Protein AF-A0A925HLB2-F1 (afdb_monomer)

Structure (mmCIF, N/CA/C/O backbone):
data_AF-A0A925HLB2-F1
#
_entry.id   AF-A0A925HLB2-F1
#
loop_
_atom_site.group_PDB
_atom_site.id
_atom_site.type_symbol
_atom_site.label_atom_id
_atom_site.label_alt_id
_atom_site.label_comp_id
_atom_site.label_asym_id
_atom_site.label_entity_id
_atom_site.label_seq_id
_atom_site.pdbx_PDB_ins_code
_atom_site.Cartn_x
_atom_site.Cartn_y
_atom_site.Cartn_z
_atom_site.occupancy
_atom_site.B_iso_or_equiv
_atom_site.auth_seq_id
_atom_site.auth_comp_id
_atom_site.auth_asym_id
_atom_site.auth_atom_id
_atom_site.pdbx_PDB_model_num
ATOM 1 N N . MET A 1 1 ? -67.967 17.288 25.322 1.00 55.41 1 MET A N 1
ATOM 2 C CA . MET A 1 1 ? -66.567 17.631 24.979 1.00 55.41 1 MET A CA 1
ATOM 3 C C . MET A 1 1 ? -65.649 16.768 25.839 1.00 55.41 1 MET A C 1
ATOM 5 O O . MET A 1 1 ? -65.552 17.013 27.033 1.00 55.41 1 MET A O 1
ATOM 9 N N . GLN A 1 2 ? -65.073 15.697 25.291 1.00 63.56 2 GLN A N 1
ATOM 10 C CA . GLN A 1 2 ? -64.153 14.833 26.043 1.00 63.56 2 GLN A CA 1
ATOM 11 C C . GLN A 1 2 ? -62.756 15.472 26.029 1.00 63.56 2 GLN A C 1
ATOM 13 O O . GLN A 1 2 ? -62.162 15.642 24.966 1.00 63.56 2 GLN A O 1
ATOM 18 N N . LYS A 1 3 ? -62.253 15.892 27.197 1.00 64.38 3 LYS A N 1
ATOM 19 C CA . LYS A 1 3 ? -60.889 16.421 27.347 1.00 64.38 3 LYS A CA 1
ATOM 20 C C . LYS A 1 3 ? -59.894 15.264 27.248 1.00 64.38 3 LYS A C 1
ATOM 22 O O . LYS A 1 3 ? -59.862 14.400 28.118 1.00 64.38 3 LYS A O 1
ATOM 27 N N . I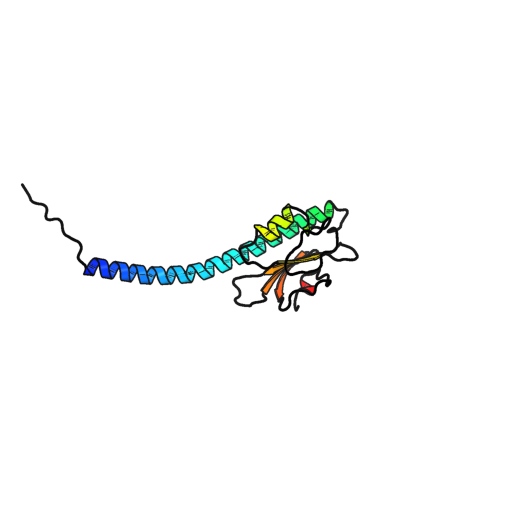LE A 1 4 ? -59.067 15.270 26.208 1.00 71.56 4 ILE A N 1
ATOM 28 C CA . ILE A 1 4 ? -57.935 14.349 26.082 1.00 71.56 4 ILE A CA 1
ATOM 29 C C . ILE A 1 4 ? -56.814 14.865 26.994 1.00 71.56 4 ILE A C 1
ATOM 31 O O . ILE A 1 4 ? -56.214 15.904 26.720 1.00 71.56 4 ILE A O 1
ATOM 35 N N . TYR A 1 5 ? -56.538 14.158 28.091 1.00 70.56 5 TYR A N 1
ATOM 36 C CA . TYR A 1 5 ? -55.367 14.425 28.928 1.00 70.56 5 TYR A CA 1
ATOM 37 C C . TYR A 1 5 ? -54.111 13.973 28.177 1.00 70.56 5 TYR A C 1
ATOM 39 O O . TYR A 1 5 ? -53.913 12.780 27.946 1.00 70.56 5 TYR A O 1
ATOM 47 N N . LYS A 1 6 ? -53.258 14.923 27.778 1.00 74.75 6 LYS A N 1
ATOM 48 C CA . LYS A 1 6 ? -51.943 14.599 27.217 1.00 74.75 6 LYS A CA 1
ATOM 49 C C . LYS A 1 6 ? -51.064 14.044 28.339 1.00 74.75 6 LYS A C 1
ATOM 51 O O . LYS A 1 6 ? -50.730 14.774 29.268 1.00 74.75 6 LYS A O 1
ATOM 56 N N . LYS A 1 7 ? -50.712 12.757 28.268 1.00 78.25 7 LYS A N 1
ATOM 57 C CA . LYS A 1 7 ? -49.709 12.160 29.159 1.00 78.25 7 LYS A CA 1
ATOM 58 C C . LYS A 1 7 ? -48.346 12.785 28.842 1.00 78.25 7 LYS A C 1
ATOM 60 O O . LYS A 1 7 ? -47.912 12.747 27.694 1.00 78.25 7 LYS A O 1
ATOM 65 N N . GLY A 1 8 ? -47.724 13.408 29.840 1.00 78.56 8 GLY A N 1
ATOM 66 C CA . GLY A 1 8 ? -46.354 13.912 29.751 1.00 78.56 8 GLY A CA 1
ATOM 67 C C . GLY A 1 8 ? -45.345 12.789 29.983 1.00 78.56 8 GLY A C 1
ATOM 68 O O . GLY A 1 8 ? -45.635 11.851 30.722 1.00 78.56 8 GLY A O 1
ATOM 69 N N . PHE A 1 9 ? -44.178 12.894 29.350 1.00 80.19 9 PHE A N 1
ATOM 70 C CA . PHE A 1 9 ? -43.039 12.006 29.592 1.00 80.19 9 PHE A CA 1
ATOM 71 C C . PHE A 1 9 ? -42.490 12.250 31.002 1.00 80.19 9 PHE A C 1
ATOM 73 O O . PHE A 1 9 ? -42.353 13.405 31.416 1.00 80.19 9 PHE A O 1
ATOM 80 N N . THR A 1 10 ? -42.169 11.194 31.746 1.00 90.12 10 THR A N 1
ATOM 81 C CA . THR A 1 10 ? -41.532 11.344 33.057 1.00 90.12 10 THR A CA 1
ATOM 82 C C . THR A 1 10 ? -40.029 11.596 32.900 1.00 90.12 10 THR A C 1
ATOM 84 O O . THR A 1 10 ? -39.384 11.115 31.967 1.00 90.12 10 THR A O 1
ATOM 87 N N . LEU A 1 11 ? -39.439 12.344 33.837 1.00 88.56 11 LEU A N 1
ATOM 88 C CA . LEU A 1 11 ? -37.992 12.597 33.846 1.00 88.56 11 LEU A CA 1
ATOM 89 C C . LEU A 1 11 ? -37.178 11.299 33.967 1.00 88.56 11 LEU A C 1
ATOM 91 O O . LEU A 1 11 ? -36.104 11.193 33.382 1.00 88.56 11 LEU A O 1
ATOM 95 N N . ILE A 1 12 ? -37.703 10.301 34.686 1.00 92.25 12 ILE A N 1
ATOM 96 C CA . ILE A 1 12 ? -37.042 9.002 34.854 1.00 92.25 12 ILE A CA 1
ATOM 97 C C . ILE A 1 12 ? -37.062 8.169 33.566 1.00 92.25 12 ILE A C 1
ATOM 99 O O . ILE A 1 12 ? -36.063 7.526 33.249 1.00 92.25 12 ILE A O 1
ATOM 103 N N . GLU A 1 13 ? -38.144 8.234 32.782 1.00 90.06 13 GLU A N 1
ATOM 104 C CA . GLU A 1 13 ? -38.219 7.585 31.466 1.00 90.06 13 GLU A CA 1
ATOM 105 C C . GLU A 1 13 ? -37.204 8.181 30.489 1.00 90.06 13 GLU A C 1
ATOM 107 O O . GLU A 1 13 ? -36.592 7.453 29.714 1.00 90.06 13 GLU A O 1
ATOM 112 N N . LEU A 1 14 ? -36.970 9.493 30.538 1.00 90.81 14 LEU A N 1
ATOM 113 C CA . LEU A 1 14 ? -35.963 10.115 29.679 1.00 90.81 14 LEU A CA 1
ATOM 114 C C . LEU A 1 14 ? -34.537 9.766 30.139 1.00 90.81 14 LEU A C 1
ATOM 116 O O . LEU A 1 14 ? -33.669 9.500 29.307 1.00 90.81 14 LEU A O 1
ATOM 120 N N . LEU A 1 15 ? -34.308 9.693 31.454 1.00 92.19 15 LEU A N 1
ATOM 121 C CA . LEU A 1 15 ? -33.002 9.371 32.035 1.00 92.19 15 LEU A CA 1
ATOM 122 C C . LEU A 1 15 ? -32.554 7.939 31.702 1.00 92.19 15 LEU A C 1
ATOM 124 O O . LEU A 1 15 ? -31.400 7.731 31.324 1.00 92.19 15 LEU A O 1
ATOM 128 N N . VAL A 1 16 ? -33.450 6.949 31.777 1.00 94.88 16 VAL A N 1
ATOM 129 C CA . VAL A 1 16 ? -33.090 5.561 31.433 1.00 94.88 16 VAL A CA 1
ATOM 130 C C . VAL A 1 16 ? -32.783 5.398 29.940 1.00 94.88 16 VAL A C 1
ATOM 132 O O . VAL A 1 16 ? -31.880 4.648 29.573 1.00 94.88 16 VAL A O 1
ATOM 135 N N . VAL A 1 17 ? -33.467 6.144 29.067 1.00 95.38 17 VAL A N 1
ATOM 136 C CA . VAL A 1 17 ? -33.249 6.070 27.615 1.00 95.38 17 VAL A CA 1
ATOM 137 C C . VAL A 1 17 ? -31.861 6.580 27.240 1.00 95.38 17 VAL A C 1
ATOM 139 O O . VAL A 1 17 ? -31.136 5.894 26.521 1.00 95.38 17 VAL A O 1
ATOM 142 N N . ILE A 1 18 ? -31.447 7.740 27.759 1.00 95.50 18 ILE A N 1
ATOM 143 C CA . ILE A 1 18 ? -30.099 8.260 27.482 1.00 95.50 18 ILE A CA 1
ATOM 144 C C . ILE A 1 18 ? -29.009 7.358 28.075 1.00 95.50 18 ILE A C 1
ATOM 146 O O . ILE A 1 18 ? -27.948 7.217 27.468 1.00 95.50 18 ILE A O 1
ATOM 150 N N . ALA A 1 19 ? -29.283 6.691 29.204 1.00 95.94 19 ALA A N 1
ATOM 151 C CA . ALA A 1 19 ? -28.364 5.721 29.791 1.00 95.94 19 ALA A CA 1
ATOM 152 C C . ALA A 1 19 ? -28.161 4.506 28.870 1.00 95.94 19 ALA A C 1
ATOM 154 O O . ALA A 1 19 ? -27.024 4.120 28.602 1.00 95.94 19 ALA A O 1
ATOM 155 N N . ILE A 1 20 ? -29.241 3.943 28.319 1.00 96.12 20 ILE A N 1
ATOM 156 C CA . ILE A 1 20 ? -29.160 2.813 27.380 1.00 96.12 20 ILE A CA 1
ATOM 157 C C . ILE A 1 20 ? -28.471 3.232 26.072 1.00 96.12 20 ILE A C 1
ATOM 159 O O . ILE A 1 20 ? -27.593 2.513 25.592 1.00 96.12 20 ILE A O 1
ATOM 163 N N . ILE A 1 21 ? -28.808 4.405 25.516 1.00 96.38 21 ILE A N 1
ATOM 164 C CA . ILE A 1 21 ? -28.149 4.936 24.309 1.00 96.38 21 ILE A CA 1
ATOM 165 C C . ILE A 1 21 ? -26.645 5.114 24.553 1.00 96.38 21 ILE A C 1
ATOM 167 O O . ILE A 1 21 ? -25.852 4.754 23.687 1.00 96.38 21 ILE A O 1
ATOM 171 N N . GLY A 1 22 ? -26.241 5.603 25.730 1.00 96.19 22 GLY A N 1
ATOM 172 C CA . GLY A 1 22 ? -24.831 5.752 26.098 1.00 96.19 22 GLY A CA 1
ATOM 173 C C . GLY A 1 22 ? -24.065 4.426 26.100 1.00 96.19 22 GLY A C 1
ATOM 174 O O . GLY A 1 22 ? -22.973 4.346 25.538 1.00 96.19 22 GLY A O 1
ATOM 175 N N . ILE A 1 23 ? -24.658 3.367 26.661 1.00 95.50 23 ILE A N 1
ATOM 176 C CA . ILE A 1 23 ? -24.050 2.026 26.684 1.00 95.50 23 ILE A CA 1
ATOM 177 C C . ILE A 1 23 ? -23.903 1.476 25.258 1.00 95.50 23 ILE A C 1
ATOM 179 O O . ILE A 1 23 ? -22.824 1.018 24.877 1.00 95.50 23 ILE A O 1
ATOM 183 N N . LEU A 1 24 ? -24.965 1.555 24.450 1.00 95.94 24 LEU A N 1
ATOM 184 C CA . LEU A 1 24 ? -24.948 1.059 23.071 1.00 95.94 24 LEU A CA 1
ATOM 185 C C . LEU A 1 24 ? -23.959 1.838 22.194 1.00 95.94 24 LEU A C 1
ATOM 187 O O . LEU A 1 24 ? -23.211 1.233 21.425 1.00 95.94 24 LEU A O 1
ATOM 191 N N . ALA A 1 25 ? -23.901 3.164 22.342 1.00 93.94 25 ALA A N 1
ATOM 192 C CA . ALA A 1 25 ? -22.970 4.013 21.604 1.00 93.94 25 ALA A CA 1
ATOM 193 C C . ALA A 1 25 ? -21.502 3.667 21.906 1.00 93.94 25 ALA A C 1
ATOM 195 O O . ALA A 1 25 ? -20.681 3.649 20.988 1.00 93.94 25 ALA A O 1
ATOM 196 N N . GLY A 1 26 ? -21.176 3.332 23.161 1.00 92.44 26 GLY A N 1
ATOM 197 C CA . GLY A 1 26 ? -19.825 2.921 23.553 1.00 92.44 26 GLY A CA 1
ATOM 198 C C . GLY A 1 26 ? -19.346 1.653 22.837 1.00 92.44 26 GLY A C 1
ATOM 199 O O . GLY A 1 26 ? -18.238 1.627 22.300 1.00 92.44 26 GLY A O 1
ATOM 200 N N . ILE A 1 27 ? -20.196 0.623 22.763 1.00 92.19 27 ILE A N 1
ATOM 201 C CA . ILE A 1 27 ? -19.869 -0.650 22.092 1.00 92.19 27 ILE A CA 1
ATOM 202 C C . ILE A 1 27 ? -19.665 -0.429 20.587 1.00 92.19 27 ILE A C 1
ATOM 204 O O . ILE A 1 27 ? -18.689 -0.908 20.002 1.00 92.19 27 ILE A O 1
ATOM 208 N N . VAL A 1 28 ? -20.562 0.337 19.961 1.00 92.44 28 VAL A N 1
ATOM 209 C CA . VAL A 1 28 ? -20.485 0.645 18.527 1.00 92.44 28 VAL A CA 1
ATOM 210 C C . VAL A 1 28 ? -19.197 1.400 18.200 1.00 92.44 28 VAL A C 1
ATOM 212 O O . VAL A 1 28 ? -18.508 1.040 17.243 1.00 92.44 28 VAL A O 1
ATOM 215 N N . LEU A 1 29 ? -18.821 2.392 19.010 1.00 89.44 29 LEU A N 1
ATOM 216 C CA . LEU A 1 29 ? -17.616 3.186 18.776 1.00 89.44 29 LEU A CA 1
ATOM 217 C C . LEU A 1 29 ? -16.336 2.338 18.827 1.00 89.44 29 LEU A C 1
ATOM 219 O O . LEU A 1 29 ? -15.475 2.483 17.956 1.00 89.44 29 LEU A O 1
ATOM 223 N N . ALA A 1 30 ? -16.232 1.420 19.794 1.00 84.94 30 ALA A N 1
ATOM 224 C CA . ALA A 1 30 ? -15.095 0.506 19.893 1.00 84.94 30 ALA A CA 1
ATOM 225 C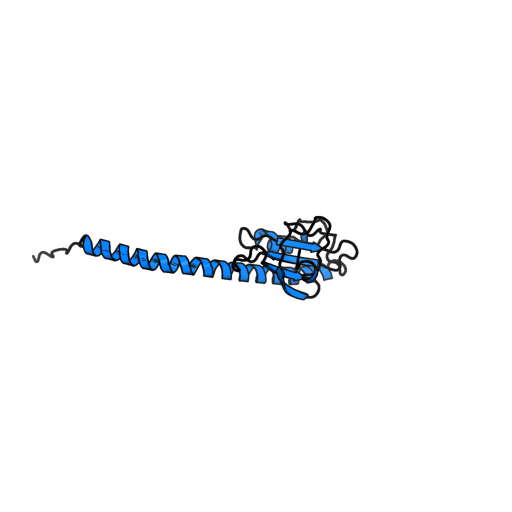 C . ALA A 1 30 ? -14.985 -0.402 18.654 1.00 84.94 30 ALA A C 1
ATOM 227 O O . ALA A 1 30 ? -13.908 -0.527 18.071 1.00 84.94 30 ALA A O 1
ATOM 228 N N . SER A 1 31 ? -16.109 -0.965 18.194 1.00 86.56 31 SER A N 1
ATOM 229 C CA . SER A 1 31 ? -16.134 -1.839 17.011 1.00 86.56 31 SER A CA 1
ATOM 230 C C . SER A 1 31 ? -15.768 -1.114 15.706 1.00 86.56 31 SER A C 1
ATOM 232 O O . SER A 1 31 ? -15.102 -1.678 14.834 1.00 86.56 31 SER A O 1
ATOM 234 N N . LEU A 1 32 ? -16.148 0.162 15.580 1.00 87.50 32 LEU A N 1
ATOM 235 C CA . LEU A 1 32 ? -15.909 0.959 14.378 1.00 87.50 32 LEU A CA 1
ATOM 236 C C . LEU A 1 32 ? -14.425 1.297 14.184 1.00 87.50 32 LEU A C 1
ATOM 238 O O . LEU A 1 32 ? -13.967 1.380 13.046 1.00 87.50 32 LEU A O 1
ATOM 242 N N . SER A 1 33 ? -13.671 1.479 15.271 1.00 84.25 33 SER A N 1
ATOM 243 C CA . SER A 1 33 ? -12.232 1.764 15.207 1.00 84.25 33 SER A CA 1
ATOM 244 C C . SER A 1 33 ? -11.459 0.613 14.550 1.00 84.25 33 SER A C 1
ATOM 246 O O . SER A 1 33 ? -10.734 0.819 13.574 1.00 84.25 33 SER A O 1
ATOM 248 N N . THR A 1 34 ? -11.695 -0.622 15.002 1.00 84.56 34 THR A N 1
ATOM 249 C CA . THR A 1 34 ? -11.070 -1.824 14.431 1.00 84.56 34 THR A CA 1
ATOM 250 C C . THR A 1 34 ? -11.489 -2.047 12.976 1.00 84.56 34 THR A C 1
ATOM 252 O O . THR A 1 34 ? -10.644 -2.336 12.129 1.00 84.56 34 THR A O 1
ATOM 255 N N . ALA A 1 35 ? -12.774 -1.849 12.657 1.00 86.50 35 ALA A N 1
ATOM 256 C CA . ALA A 1 35 ? -13.274 -1.977 11.289 1.00 86.50 35 ALA A CA 1
ATOM 257 C C . ALA A 1 35 ? -12.627 -0.962 10.326 1.00 86.50 35 ALA A C 1
ATOM 259 O O . ALA A 1 35 ? -12.269 -1.319 9.204 1.00 86.50 35 ALA A O 1
ATOM 260 N N . ARG A 1 36 ? -12.423 0.289 10.767 1.00 87.94 36 ARG A N 1
ATOM 261 C CA . ARG A 1 36 ? -11.731 1.325 9.979 1.00 87.94 36 ARG A CA 1
ATOM 262 C C . ARG A 1 36 ? -10.269 0.972 9.718 1.00 87.94 36 ARG A C 1
ATOM 264 O O . ARG A 1 36 ? -9.815 1.147 8.593 1.00 87.94 36 ARG A O 1
ATOM 271 N N . GLY A 1 37 ? -9.559 0.440 10.715 1.00 88.62 37 GLY A N 1
ATOM 272 C CA . GLY A 1 37 ? -8.185 -0.040 10.536 1.00 88.62 37 GLY A CA 1
ATOM 273 C C . GLY A 1 37 ? -8.092 -1.128 9.461 1.00 88.62 37 GLY A C 1
ATOM 274 O O . GLY A 1 37 ? -7.310 -1.005 8.523 1.00 88.62 37 GLY A O 1
ATOM 275 N N . GLY A 1 38 ? -8.951 -2.150 9.536 1.00 89.88 38 GLY A N 1
ATOM 276 C CA . GLY A 1 38 ? -8.987 -3.216 8.528 1.00 89.88 38 GLY A CA 1
ATOM 277 C C . GLY A 1 38 ? -9.353 -2.719 7.122 1.00 89.88 38 GLY A C 1
ATOM 278 O O . GLY A 1 38 ? -8.771 -3.171 6.136 1.00 89.88 38 GLY A O 1
ATOM 279 N N . ALA A 1 39 ? -10.274 -1.755 7.017 1.00 91.44 39 ALA A N 1
ATOM 280 C CA . ALA A 1 39 ? -10.639 -1.137 5.742 1.00 91.44 39 ALA A CA 1
ATOM 281 C C . ALA A 1 39 ? -9.482 -0.329 5.127 1.00 91.44 39 ALA A C 1
ATOM 283 O O . ALA A 1 39 ? -9.241 -0.423 3.923 1.00 91.44 39 ALA A O 1
ATOM 284 N N . ASN A 1 40 ? -8.735 0.419 5.945 1.00 92.69 40 ASN A N 1
ATOM 285 C CA . ASN A 1 40 ? -7.548 1.149 5.500 1.00 92.69 40 ASN A CA 1
ATOM 286 C C . ASN A 1 40 ? -6.469 0.195 4.981 1.00 92.69 40 ASN A C 1
ATOM 288 O O . ASN A 1 40 ? -5.907 0.420 3.914 1.00 92.69 40 ASN A O 1
ATOM 292 N N . ASP A 1 41 ? -6.223 -0.905 5.686 1.00 93.06 41 ASP A N 1
ATOM 293 C CA . ASP A 1 41 ? -5.220 -1.893 5.289 1.00 93.06 41 ASP A CA 1
ATOM 294 C C . ASP A 1 41 ? -5.609 -2.620 3.993 1.00 93.06 41 ASP A C 1
ATOM 296 O O . ASP A 1 41 ? -4.765 -2.863 3.127 1.00 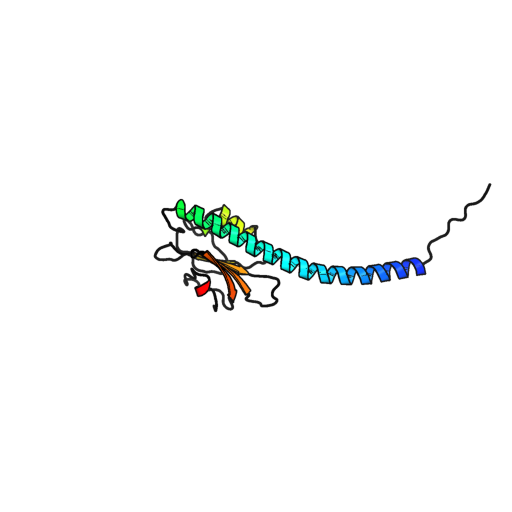93.06 41 ASP A O 1
ATOM 300 N N . ALA A 1 42 ? -6.899 -2.923 3.812 1.00 93.88 42 ALA A N 1
ATOM 301 C CA . ALA A 1 42 ? -7.418 -3.427 2.542 1.00 93.88 42 ALA A CA 1
ATOM 302 C C . ALA A 1 42 ? -7.217 -2.407 1.410 1.00 93.88 42 ALA A C 1
ATOM 304 O O . ALA A 1 42 ? -6.789 -2.782 0.315 1.00 93.88 42 ALA A O 1
ATOM 305 N N . LYS A 1 43 ? -7.450 -1.117 1.687 1.00 94.56 43 LYS A N 1
ATOM 306 C CA . LYS A 1 43 ? -7.223 -0.040 0.720 1.00 94.56 43 LYS A CA 1
ATOM 307 C C . LYS A 1 43 ? -5.754 0.062 0.319 1.00 94.56 43 LYS A C 1
ATOM 309 O O . LYS A 1 43 ? -5.467 0.138 -0.871 1.00 94.56 43 LYS A O 1
ATOM 314 N N . VAL A 1 44 ? -4.827 -0.001 1.276 1.00 94.62 44 VAL A N 1
ATOM 315 C CA . VAL A 1 44 ? -3.378 0.006 1.009 1.00 94.62 44 VAL A CA 1
ATOM 316 C C . VAL A 1 44 ? -2.989 -1.139 0.070 1.00 94.62 44 VAL A C 1
ATOM 318 O O . VAL A 1 44 ? -2.306 -0.919 -0.930 1.00 94.62 44 VAL A O 1
ATOM 321 N N . LYS A 1 45 ? -3.469 -2.358 0.343 1.00 95.06 45 LYS A N 1
ATOM 322 C CA . LYS A 1 45 ? -3.198 -3.534 -0.500 1.00 95.06 45 LYS A CA 1
ATOM 323 C C . LYS A 1 45 ? -3.742 -3.368 -1.922 1.00 95.06 45 LYS A C 1
ATOM 325 O O . LYS A 1 45 ? -3.042 -3.689 -2.881 1.00 95.06 45 LYS A O 1
ATOM 330 N N . GLU A 1 46 ? -4.956 -2.841 -2.065 1.00 95.81 46 GLU A N 1
ATOM 331 C CA . GLU A 1 46 ? -5.573 -2.549 -3.366 1.00 95.81 46 GLU A CA 1
ATOM 332 C C . GLU A 1 46 ? -4.784 -1.483 -4.147 1.00 95.81 46 GLU A C 1
ATOM 334 O O . GLU A 1 46 ? -4.503 -1.656 -5.337 1.00 95.81 46 GLU A O 1
ATOM 339 N N . GLN A 1 47 ? -4.388 -0.392 -3.482 1.00 95.50 47 GLN A N 1
ATOM 340 C CA . GLN A 1 47 ? -3.589 0.667 -4.101 1.00 95.50 47 GLN A CA 1
ATOM 341 C C . GLN A 1 47 ? -2.241 0.132 -4.579 1.00 95.50 47 GLN A C 1
ATOM 343 O O . GLN A 1 47 ? -1.879 0.361 -5.729 1.00 95.50 47 GLN A O 1
ATOM 348 N N . LEU A 1 48 ? -1.534 -0.655 -3.764 1.00 95.19 48 LEU A N 1
ATOM 349 C CA . LEU A 1 48 ? -0.260 -1.250 -4.174 1.00 95.19 48 LEU A CA 1
ATOM 350 C C . LEU A 1 48 ? -0.413 -2.276 -5.308 1.00 95.19 48 LEU A C 1
ATOM 352 O O . LEU A 1 48 ? 0.425 -2.327 -6.207 1.00 95.19 48 LEU A O 1
ATOM 356 N N . SER A 1 49 ? -1.508 -3.039 -5.343 1.00 96.06 49 SER A N 1
ATOM 357 C CA . SER A 1 49 ? -1.823 -3.893 -6.498 1.00 96.06 49 SER A CA 1
ATOM 358 C C . SER A 1 49 ? -2.047 -3.076 -7.779 1.00 96.06 49 SER A C 1
ATOM 360 O O . SER A 1 49 ? -1.618 -3.470 -8.867 1.00 96.06 49 SER A O 1
ATOM 362 N N . SER A 1 50 ? -2.695 -1.916 -7.656 1.00 96.12 50 SER A N 1
ATOM 363 C CA . SER A 1 50 ? -2.893 -0.985 -8.772 1.00 96.12 50 SER A CA 1
ATOM 364 C C . SER A 1 50 ? -1.565 -0.376 -9.223 1.00 96.12 50 SER A C 1
ATOM 366 O O . SER A 1 50 ? -1.301 -0.321 -10.421 1.00 96.12 50 SER A O 1
ATOM 368 N N . VAL A 1 51 ? -0.691 -0.007 -8.277 1.00 94.88 51 VAL A N 1
ATOM 369 C CA . VAL A 1 51 ? 0.667 0.484 -8.555 1.00 94.88 51 VAL A CA 1
ATOM 370 C C . VAL A 1 51 ? 1.466 -0.545 -9.337 1.00 94.88 51 VAL A C 1
ATOM 372 O O . VAL A 1 51 ? 2.078 -0.167 -10.325 1.00 94.88 51 VAL A O 1
ATOM 375 N N . ARG A 1 52 ? 1.421 -1.836 -8.973 1.00 95.19 52 ARG A N 1
ATOM 376 C CA . ARG A 1 52 ? 2.073 -2.885 -9.774 1.00 95.19 52 ARG A CA 1
ATOM 377 C C . ARG A 1 52 ? 1.576 -2.873 -11.212 1.00 95.19 52 ARG A C 1
ATOM 379 O O . ARG A 1 52 ? 2.376 -2.822 -12.132 1.00 95.19 52 ARG A O 1
ATOM 386 N N . THR A 1 53 ? 0.261 -2.884 -11.404 1.00 95.75 53 THR A N 1
ATOM 387 C CA . THR A 1 53 ? -0.324 -2.903 -12.753 1.00 95.75 53 THR A CA 1
ATOM 388 C C . THR A 1 53 ? 0.136 -1.697 -13.578 1.00 95.75 53 THR A C 1
ATOM 390 O O . THR A 1 53 ? 0.496 -1.844 -14.742 1.00 95.75 53 THR A O 1
ATOM 393 N N . GLN A 1 54 ? 0.174 -0.507 -12.973 1.00 95.50 54 GLN A N 1
ATOM 394 C CA . GLN A 1 54 ? 0.666 0.703 -13.637 1.00 95.50 54 GLN A CA 1
ATOM 395 C C . GLN A 1 54 ? 2.182 0.681 -13.865 1.00 95.50 54 GLN A C 1
ATOM 397 O O . GLN A 1 54 ? 2.645 1.163 -14.895 1.00 95.50 54 GLN A O 1
ATOM 402 N N . ALA A 1 55 ? 2.957 0.094 -12.952 1.00 93.25 55 ALA A N 1
ATOM 403 C CA . ALA A 1 55 ? 4.396 -0.071 -13.109 1.00 93.25 55 ALA A CA 1
ATOM 404 C C . ALA A 1 55 ? 4.725 -0.978 -14.305 1.00 93.25 55 ALA A C 1
ATOM 406 O O . ALA A 1 55 ? 5.596 -0.628 -15.094 1.00 93.25 55 ALA A O 1
ATOM 407 N N . GLU A 1 56 ? 3.989 -2.075 -14.506 1.00 93.94 56 GLU A N 1
ATOM 408 C CA . GLU A 1 56 ? 4.149 -2.946 -15.684 1.00 93.94 56 GLU A CA 1
ATOM 409 C C . GLU A 1 56 ? 3.830 -2.209 -16.997 1.00 93.94 56 GLU A C 1
ATOM 411 O O . GLU A 1 56 ? 4.555 -2.324 -17.987 1.00 93.94 56 GLU A O 1
ATOM 416 N N . ILE A 1 57 ? 2.772 -1.388 -17.007 1.00 94.44 57 ILE A N 1
ATOM 417 C CA . ILE A 1 57 ? 2.436 -0.537 -18.161 1.00 94.44 57 ILE A CA 1
ATOM 418 C C . ILE A 1 57 ? 3.567 0.466 -18.428 1.00 94.44 57 ILE A C 1
ATOM 420 O O . ILE A 1 57 ? 3.989 0.645 -19.573 1.00 94.44 57 ILE A O 1
ATOM 424 N N . PHE A 1 58 ? 4.084 1.106 -17.376 1.00 93.75 58 PHE A N 1
ATOM 425 C CA . PHE A 1 58 ? 5.206 2.033 -17.478 1.00 93.75 58 PHE A CA 1
ATOM 426 C C . PHE A 1 58 ? 6.448 1.344 -18.054 1.00 93.75 58 PHE A C 1
ATOM 428 O O . PHE A 1 58 ? 7.079 1.897 -18.956 1.00 93.75 58 PHE A O 1
ATOM 435 N N . TYR A 1 59 ? 6.763 0.137 -17.576 1.00 93.62 59 TYR A N 1
ATOM 436 C CA . TYR A 1 59 ? 7.902 -0.670 -18.009 1.00 93.62 59 TYR A CA 1
ATOM 437 C C . TYR A 1 59 ? 7.863 -0.962 -19.511 1.00 93.62 59 TYR A C 1
ATOM 439 O O . TYR A 1 59 ? 8.851 -0.721 -20.211 1.00 93.62 59 TYR A O 1
ATOM 447 N N . GLY A 1 60 ? 6.707 -1.402 -20.023 1.00 93.44 60 GLY A N 1
ATOM 448 C CA . GLY A 1 60 ? 6.513 -1.657 -21.453 1.00 93.44 60 GLY A CA 1
ATOM 449 C C . GLY A 1 60 ? 6.644 -0.398 -22.317 1.00 93.44 60 GLY A C 1
ATOM 450 O O . GLY A 1 60 ? 7.187 -0.454 -23.419 1.00 93.44 60 GLY A O 1
ATOM 451 N N . ASN A 1 61 ? 6.218 0.758 -21.800 1.00 93.00 61 ASN A N 1
ATOM 452 C CA . ASN A 1 61 ? 6.290 2.033 -22.517 1.00 93.00 61 ASN A CA 1
ATOM 453 C C . ASN A 1 61 ? 7.671 2.714 -22.442 1.00 93.00 61 ASN A C 1
ATOM 455 O O . ASN A 1 61 ? 7.976 3.559 -23.281 1.00 93.00 61 ASN A O 1
ATOM 459 N N . ASN A 1 62 ? 8.518 2.354 -21.472 1.00 89.75 62 ASN A N 1
ATOM 460 C CA . ASN A 1 62 ? 9.828 2.979 -21.224 1.00 89.75 62 ASN A CA 1
ATOM 461 C C . ASN A 1 62 ? 11.018 2.093 -21.627 1.00 89.75 62 ASN A C 1
ATOM 463 O O . ASN A 1 62 ? 12.100 2.174 -21.044 1.00 89.75 62 ASN A O 1
ATOM 467 N N . GLY A 1 63 ? 10.842 1.244 -22.643 1.00 89.88 63 GLY A N 1
ATOM 468 C CA . GLY A 1 63 ? 11.931 0.421 -23.171 1.00 89.88 63 GLY A CA 1
ATOM 469 C C . GLY A 1 63 ? 12.424 -0.627 -22.173 1.00 89.88 63 GLY A C 1
ATOM 470 O O . GLY A 1 63 ? 13.632 -0.832 -22.047 1.00 89.88 63 GLY A O 1
ATOM 471 N N . ASN A 1 64 ? 11.489 -1.277 -21.474 1.00 91.00 64 ASN A N 1
ATOM 472 C CA . ASN A 1 64 ? 11.741 -2.328 -20.488 1.00 91.00 64 ASN A CA 1
ATOM 473 C C . ASN A 1 64 ? 12.544 -1.824 -19.282 1.00 91.00 64 ASN A C 1
ATOM 475 O O . ASN A 1 64 ? 13.486 -2.473 -18.817 1.00 91.00 64 ASN A O 1
ATOM 479 N N . ARG A 1 65 ? 12.195 -0.627 -18.799 1.00 90.88 65 ARG A N 1
ATOM 480 C CA . ARG A 1 65 ? 12.812 0.009 -17.631 1.00 90.88 65 ARG A CA 1
ATOM 481 C C . ARG A 1 65 ? 11.769 0.766 -16.823 1.00 90.88 65 ARG A C 1
ATOM 483 O O . ARG A 1 65 ? 10.843 1.356 -17.365 1.00 90.88 65 ARG A O 1
ATOM 490 N N . TYR A 1 66 ? 11.995 0.825 -15.522 1.00 90.12 66 TYR A N 1
ATOM 491 C CA . TYR A 1 66 ? 11.243 1.622 -14.558 1.00 90.12 66 TYR A CA 1
ATOM 492 C C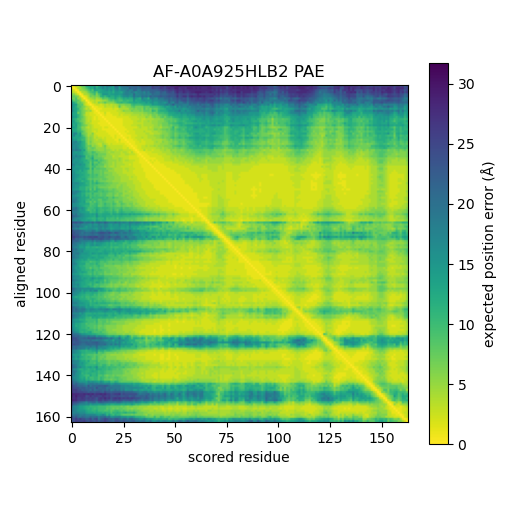 . TYR A 1 66 ? 11.784 3.055 -14.410 1.00 90.12 66 TYR A C 1
ATOM 494 O O . TYR A 1 66 ? 11.410 3.780 -13.486 1.00 90.12 66 TYR A O 1
ATOM 502 N N . GLY A 1 67 ? 12.628 3.488 -15.352 1.00 87.19 67 GLY A N 1
ATOM 503 C CA . GLY A 1 67 ? 13.039 4.877 -15.504 1.00 87.19 67 GLY A CA 1
ATOM 504 C C . GLY A 1 67 ? 14.351 5.217 -14.799 1.00 87.19 67 GLY A C 1
ATOM 505 O O . GLY A 1 67 ? 15.344 4.542 -15.017 1.00 87.19 67 GLY A O 1
ATOM 506 N N . SER A 1 68 ? 14.388 6.283 -14.003 1.00 84.81 68 SER A N 1
ATOM 507 C CA . SER A 1 68 ? 15.582 6.720 -13.259 1.00 84.81 68 SER A CA 1
ATOM 508 C C . SER A 1 68 ? 15.644 6.152 -11.836 1.00 84.81 68 SER A C 1
ATOM 510 O O . SER A 1 68 ? 14.623 5.767 -11.261 1.00 84.81 68 SER A O 1
ATOM 512 N N . ALA A 1 69 ? 16.846 6.174 -11.246 1.00 81.25 69 ALA A N 1
ATOM 513 C CA . ALA A 1 69 ? 17.107 5.767 -9.866 1.00 81.25 69 ALA A CA 1
ATOM 514 C C . ALA A 1 69 ? 16.216 6.531 -8.884 1.00 81.25 69 ALA A C 1
ATOM 516 O O . ALA A 1 69 ? 16.148 7.761 -8.932 1.00 81.25 69 ALA A O 1
ATOM 517 N N . VAL A 1 70 ? 15.613 5.815 -7.940 1.00 78.75 70 VAL A N 1
ATOM 518 C CA . VAL A 1 70 ? 14.896 6.422 -6.816 1.00 78.75 70 VAL A CA 1
ATOM 519 C C . VAL A 1 70 ? 15.466 5.815 -5.546 1.00 78.75 70 VAL A C 1
ATOM 521 O O . VAL A 1 70 ? 15.345 4.601 -5.362 1.00 78.75 70 VAL A O 1
ATOM 524 N N . PRO A 1 71 ? 16.122 6.612 -4.684 1.00 71.44 71 PRO A N 1
ATOM 525 C CA . PRO A 1 71 ? 16.558 6.110 -3.395 1.00 71.44 71 PRO A CA 1
ATOM 526 C C . PRO A 1 71 ? 15.323 5.756 -2.569 1.00 71.44 71 PRO A C 1
ATOM 528 O O . PRO A 1 71 ? 14.354 6.513 -2.565 1.00 71.44 71 PRO A O 1
ATOM 531 N N . ALA A 1 72 ? 15.377 4.640 -1.844 1.00 66.38 72 ALA A N 1
ATOM 532 C CA . ALA A 1 72 ? 14.318 4.294 -0.914 1.00 66.38 72 ALA A CA 1
ATOM 533 C C . ALA A 1 72 ? 14.307 5.305 0.240 1.00 66.38 72 ALA A C 1
ATOM 535 O O . ALA A 1 72 ? 15.126 5.240 1.146 1.00 66.38 72 ALA A O 1
ATOM 536 N N . THR A 1 73 ? 13.425 6.299 0.170 1.00 67.81 73 THR A N 1
ATOM 537 C CA . THR A 1 73 ? 13.232 7.325 1.204 1.00 67.81 73 THR A CA 1
ATOM 538 C C . THR A 1 73 ? 11.787 7.300 1.704 1.00 67.81 73 THR A C 1
ATOM 540 O O . THR A 1 73 ? 10.919 6.689 1.084 1.00 67.81 73 THR A O 1
ATOM 543 N N . ALA A 1 74 ? 11.521 7.925 2.860 1.00 62.88 74 ALA A N 1
ATOM 544 C CA . ALA A 1 74 ? 10.224 7.894 3.567 1.00 62.88 74 ALA A CA 1
ATOM 545 C C . ALA A 1 74 ? 9.066 8.646 2.890 1.00 62.88 74 ALA A C 1
ATOM 547 O O . ALA A 1 74 ? 8.026 8.893 3.496 1.00 62.88 74 ALA A O 1
ATOM 548 N N . VAL A 1 75 ? 9.254 9.022 1.638 1.00 72.50 75 VAL A N 1
ATOM 549 C CA . VAL A 1 75 ? 8.282 9.637 0.749 1.00 72.50 75 VAL A CA 1
ATOM 550 C C . VAL A 1 75 ? 8.660 9.094 -0.617 1.00 72.50 75 VAL A C 1
ATOM 552 O O . VAL A 1 75 ? 9.845 8.965 -0.886 1.00 72.50 75 VAL A O 1
ATOM 555 N N . CYS A 1 76 ? 7.709 8.770 -1.479 1.00 81.44 76 CYS A N 1
ATOM 556 C CA . CYS A 1 76 ? 8.016 8.418 -2.861 1.00 81.44 76 CYS A CA 1
ATOM 557 C C . CYS A 1 76 ? 8.187 9.685 -3.697 1.00 81.44 76 CYS A C 1
ATOM 559 O O . CYS A 1 76 ? 7.182 10.159 -4.236 1.00 81.44 76 CYS A O 1
ATOM 561 N N . PRO A 1 77 ? 9.392 10.289 -3.805 1.00 83.94 77 PRO A N 1
ATOM 562 C CA . PRO A 1 77 ? 9.527 11.538 -4.529 1.00 83.94 77 PRO A CA 1
ATOM 563 C C . PRO A 1 77 ? 9.183 11.322 -5.998 1.00 83.94 77 PRO A C 1
ATOM 565 O O . PRO A 1 77 ? 9.515 10.289 -6.589 1.00 83.94 77 PRO A O 1
ATOM 568 N N . ALA A 1 78 ? 8.567 12.335 -6.599 1.00 86.94 78 ALA A N 1
ATOM 569 C CA . ALA A 1 78 ? 8.434 12.409 -8.040 1.00 86.94 78 ALA A CA 1
ATOM 570 C C . ALA A 1 78 ? 9.809 12.679 -8.667 1.00 86.94 78 ALA A C 1
ATOM 572 O O . ALA A 1 78 ? 10.219 13.826 -8.839 1.00 86.94 78 ALA A O 1
ATOM 573 N N . THR A 1 79 ? 10.547 11.612 -8.971 1.00 86.25 79 THR A N 1
ATOM 574 C CA . THR A 1 79 ? 11.866 11.699 -9.603 1.00 86.25 79 THR A CA 1
ATOM 575 C C . THR A 1 79 ? 11.689 11.682 -11.111 1.00 86.25 79 THR A C 1
ATOM 577 O O . THR A 1 79 ? 11.225 10.688 -11.669 1.00 86.25 79 THR A O 1
ATOM 580 N N . ALA A 1 80 ? 12.068 12.774 -11.778 1.00 85.25 80 ALA A N 1
ATOM 581 C CA . ALA A 1 80 ? 11.893 12.931 -13.219 1.00 85.25 80 ALA A CA 1
ATOM 582 C C . ALA A 1 80 ? 12.428 11.725 -14.014 1.00 85.25 80 ALA A C 1
ATOM 584 O O . ALA A 1 80 ? 13.552 11.259 -13.810 1.00 85.25 80 ALA A O 1
ATOM 585 N N . GLY A 1 81 ? 11.595 11.222 -14.926 1.00 84.12 81 GLY A N 1
ATOM 586 C CA . GLY A 1 81 ? 11.918 10.063 -15.756 1.00 84.12 81 GLY A CA 1
ATOM 587 C C . GLY A 1 81 ? 11.909 8.722 -15.020 1.00 84.12 81 GLY A C 1
ATOM 588 O O . GLY A 1 81 ? 12.275 7.730 -15.630 1.00 84.12 81 GLY A O 1
ATOM 589 N N . SER A 1 82 ? 11.520 8.663 -13.742 1.00 88.88 82 SER A N 1
ATOM 590 C CA . SER A 1 82 ? 11.253 7.416 -13.013 1.00 88.88 82 SER A CA 1
ATOM 591 C C . SER A 1 82 ? 9.769 7.052 -13.040 1.00 88.88 82 SER A C 1
ATOM 593 O O . SER A 1 82 ? 8.924 7.924 -13.249 1.00 88.88 82 SER A O 1
ATOM 595 N N . LEU A 1 83 ? 9.439 5.791 -12.736 1.00 90.56 83 LEU A N 1
ATOM 596 C CA . LEU A 1 83 ? 8.063 5.346 -12.487 1.00 90.56 83 LEU A CA 1
ATOM 597 C C . LEU A 1 83 ? 7.371 6.245 -11.454 1.00 90.56 83 LEU A C 1
ATOM 599 O O . LEU A 1 83 ? 6.175 6.505 -11.539 1.00 90.56 83 LEU A O 1
ATOM 603 N N . THR A 1 84 ? 8.129 6.766 -10.484 1.00 89.50 84 THR A N 1
ATOM 604 C CA . THR A 1 84 ? 7.590 7.645 -9.453 1.00 89.50 84 THR A CA 1
ATOM 605 C C . THR A 1 84 ? 7.308 9.051 -9.970 1.00 89.50 84 THR A C 1
ATOM 607 O O . THR A 1 84 ? 6.748 9.826 -9.226 1.00 89.50 84 THR A O 1
ATOM 610 N N . ALA A 1 85 ? 7.646 9.440 -11.197 1.00 90.88 85 ALA A N 1
ATOM 611 C CA . ALA A 1 85 ? 7.152 10.693 -11.780 1.00 90.88 85 ALA A CA 1
ATOM 612 C C . ALA A 1 85 ? 5.866 10.508 -12.598 1.00 90.88 85 ALA A C 1
ATOM 614 O O . ALA A 1 85 ? 5.265 11.505 -12.998 1.00 90.88 85 ALA A O 1
ATOM 615 N N . ASP A 1 86 ? 5.429 9.268 -12.842 1.00 92.19 86 ASP A N 1
ATOM 616 C CA . ASP A 1 86 ? 4.154 9.021 -13.507 1.00 92.19 86 ASP A CA 1
ATOM 617 C C . ASP A 1 86 ? 2.998 9.549 -12.646 1.00 92.19 86 ASP A C 1
ATOM 619 O O . ASP A 1 86 ? 2.885 9.233 -11.459 1.00 92.19 86 ASP A O 1
ATOM 623 N N . ALA A 1 87 ? 2.134 10.367 -13.248 1.00 91.62 87 ALA A N 1
ATOM 624 C CA . ALA A 1 87 ? 1.062 11.047 -12.529 1.00 91.62 87 ALA A CA 1
ATOM 625 C C . ALA A 1 87 ? 0.049 10.062 -11.925 1.00 91.62 87 ALA A C 1
ATOM 627 O O . ALA A 1 87 ? -0.478 10.307 -10.838 1.00 91.62 87 ALA A O 1
ATOM 628 N N . THR A 1 88 ? -0.204 8.938 -12.599 1.00 93.12 88 THR A N 1
ATOM 629 C CA . THR A 1 88 ? -1.133 7.909 -12.125 1.00 93.12 88 THR A CA 1
ATOM 630 C C . THR A 1 88 ? -0.538 7.192 -10.926 1.00 93.12 88 THR A C 1
ATOM 632 O O . THR A 1 88 ? -1.194 7.071 -9.891 1.00 93.12 88 THR A O 1
ATOM 635 N N . ILE A 1 89 ? 0.724 6.767 -11.033 1.00 92.56 89 ILE A N 1
ATOM 636 C CA . ILE A 1 89 ? 1.425 6.087 -9.941 1.00 92.56 89 ILE A CA 1
ATOM 637 C C . ILE A 1 89 ? 1.565 7.019 -8.731 1.00 92.56 89 ILE A C 1
ATOM 639 O O . ILE A 1 89 ? 1.251 6.616 -7.615 1.00 92.56 89 ILE A O 1
ATOM 643 N N . GLN A 1 90 ? 1.940 8.282 -8.930 1.00 91.38 90 GLN A N 1
ATOM 644 C CA . GLN A 1 90 ? 2.034 9.259 -7.840 1.00 91.38 90 GLN A CA 1
ATOM 645 C C . GLN A 1 90 ? 0.705 9.507 -7.138 1.00 91.38 90 GLN A C 1
ATOM 647 O O . GLN A 1 90 ? 0.662 9.573 -5.911 1.00 91.38 90 GLN A O 1
ATOM 652 N N . ASN A 1 91 ? -0.393 9.584 -7.889 1.00 92.12 91 ASN A N 1
ATOM 653 C CA . ASN A 1 91 ? -1.718 9.713 -7.298 1.00 92.12 91 ASN A CA 1
ATOM 654 C C . ASN A 1 91 ? -2.040 8.491 -6.416 1.00 92.12 91 ASN A C 1
ATOM 656 O O . ASN A 1 91 ? -2.452 8.646 -5.273 1.00 92.12 91 ASN A O 1
ATOM 660 N N . LEU A 1 92 ? -1.755 7.271 -6.883 1.00 92.69 92 LEU A N 1
ATOM 661 C CA . LEU A 1 92 ? -1.958 6.056 -6.081 1.00 92.69 92 LEU A CA 1
ATOM 662 C C . LEU A 1 92 ? -1.093 6.025 -4.807 1.00 92.69 92 LEU A C 1
ATOM 664 O O . LEU A 1 92 ? -1.541 5.522 -3.778 1.00 92.69 92 LEU A O 1
ATOM 668 N N . LEU A 1 93 ? 0.132 6.556 -4.862 1.00 89.94 93 LEU A N 1
ATOM 669 C CA . LEU A 1 93 ? 1.084 6.521 -3.746 1.00 89.94 93 LEU A CA 1
ATOM 670 C C . LEU A 1 93 ? 0.876 7.639 -2.716 1.00 89.94 93 LEU A C 1
ATOM 672 O O . LEU A 1 93 ? 1.134 7.417 -1.535 1.00 89.94 93 LEU A O 1
ATOM 676 N N . VAL A 1 94 ? 0.431 8.826 -3.140 1.00 86.12 94 VAL A N 1
ATOM 677 C CA . VAL A 1 94 ? 0.386 10.025 -2.282 1.00 86.12 94 VAL A CA 1
ATOM 678 C C . VAL A 1 94 ? -1.033 10.389 -1.855 1.00 86.12 94 VAL A C 1
ATOM 680 O O . VAL A 1 94 ? -1.254 10.724 -0.694 1.00 86.12 94 VAL A O 1
ATOM 683 N N . THR A 1 95 ? -2.005 10.335 -2.766 1.00 87.25 95 THR A N 1
ATOM 684 C CA . THR A 1 95 ? -3.377 10.810 -2.502 1.00 87.25 95 THR A CA 1
ATOM 685 C C . THR A 1 95 ? -4.379 9.663 -2.361 1.00 87.25 95 THR A C 1
ATOM 687 O O . THR A 1 95 ? -5.378 9.807 -1.660 1.00 87.25 95 THR A O 1
ATOM 690 N N . GLY A 1 96 ? -4.121 8.522 -3.006 1.00 88.81 96 GLY A N 1
ATOM 691 C CA . GLY A 1 96 ? -4.970 7.330 -2.979 1.00 88.81 96 GLY A CA 1
ATOM 692 C C . GLY A 1 96 ? -4.844 6.499 -1.699 1.00 88.81 96 GLY A C 1
ATOM 693 O O . GLY A 1 96 ? -5.689 5.637 -1.437 1.00 88.81 96 GLY A O 1
ATOM 694 N N . MET A 1 97 ? -3.811 6.764 -0.895 1.00 90.94 97 MET A N 1
ATOM 695 C CA . MET A 1 97 ? -3.555 6.083 0.372 1.00 90.94 97 MET A CA 1
ATOM 696 C C . MET A 1 97 ? -4.396 6.664 1.522 1.00 90.94 97 MET A C 1
ATOM 698 O O . MET A 1 97 ? -4.699 7.859 1.532 1.00 90.94 97 MET A O 1
ATOM 702 N N . PRO A 1 98 ? -4.738 5.854 2.543 1.00 90.56 98 PRO A N 1
ATOM 703 C CA . PRO A 1 98 ? -5.326 6.366 3.777 1.00 90.56 98 PRO A CA 1
ATOM 704 C C . PRO A 1 98 ? -4.445 7.444 4.425 1.00 90.56 98 PRO A C 1
ATOM 706 O O . PRO A 1 98 ? -3.214 7.364 4.398 1.00 90.56 98 PRO A O 1
ATOM 709 N N . SER A 1 99 ? -5.068 8.440 5.055 1.00 86.25 99 SER A N 1
ATOM 710 C CA . SER A 1 99 ? -4.359 9.552 5.698 1.00 86.25 99 SER A CA 1
ATOM 711 C C . SER A 1 99 ? -3.346 9.064 6.740 1.00 86.25 99 SER A C 1
ATOM 713 O O . SER A 1 99 ? -3.703 8.282 7.621 1.00 86.25 99 SER A O 1
ATOM 715 N N . GLY A 1 100 ? -2.111 9.568 6.677 1.00 82.94 100 GLY A N 1
ATOM 716 C CA . GLY A 1 100 ? -1.041 9.204 7.614 1.00 82.94 100 GLY A CA 1
ATOM 717 C C . GLY A 1 100 ? -0.316 7.894 7.284 1.00 82.94 100 GLY A C 1
ATOM 718 O O . GLY A 1 100 ? 0.494 7.435 8.088 1.00 82.94 100 GLY A O 1
ATOM 719 N N . THR A 1 101 ? -0.587 7.294 6.120 1.00 87.94 101 THR A N 1
ATOM 720 C CA . THR A 1 101 ? 0.162 6.130 5.628 1.00 87.94 101 THR A CA 1
ATOM 721 C C . THR A 1 101 ? 1.552 6.557 5.165 1.00 87.94 101 THR A C 1
ATOM 723 O O . THR A 1 101 ? 1.684 7.385 4.267 1.00 87.94 101 THR A O 1
ATOM 726 N N . THR A 1 102 ? 2.594 5.969 5.752 1.00 88.19 102 THR A N 1
ATOM 727 C CA . THR A 1 102 ? 3.971 6.106 5.258 1.00 88.19 102 THR A CA 1
ATOM 728 C C . THR A 1 102 ? 4.185 5.154 4.090 1.00 88.19 102 THR A C 1
ATOM 730 O O . THR A 1 102 ? 3.830 3.977 4.185 1.00 88.19 102 THR A O 1
ATOM 733 N N . VAL A 1 103 ? 4.789 5.650 3.011 1.00 89.62 103 VAL A N 1
ATOM 734 C CA . VAL A 1 103 ? 5.104 4.863 1.816 1.00 89.62 103 VAL A CA 1
ATOM 735 C C . VAL A 1 103 ? 6.590 4.997 1.499 1.00 89.62 103 VAL A C 1
ATOM 737 O O . VAL A 1 103 ? 7.123 6.103 1.442 1.00 89.62 103 VAL A O 1
ATOM 740 N N . TYR A 1 104 ? 7.236 3.861 1.275 1.00 88.81 104 TYR A N 1
ATOM 741 C CA . TYR A 1 104 ? 8.599 3.730 0.786 1.00 88.81 104 TYR A CA 1
ATOM 742 C C . TYR A 1 104 ? 8.572 3.211 -0.646 1.00 88.81 104 TYR A C 1
ATOM 744 O O . TYR A 1 104 ? 7.778 2.333 -0.977 1.00 88.81 104 TYR A O 1
ATOM 752 N N . CYS A 1 105 ? 9.473 3.688 -1.493 1.00 88.88 105 CYS A N 1
ATOM 753 C CA . CYS A 1 105 ? 9.704 3.080 -2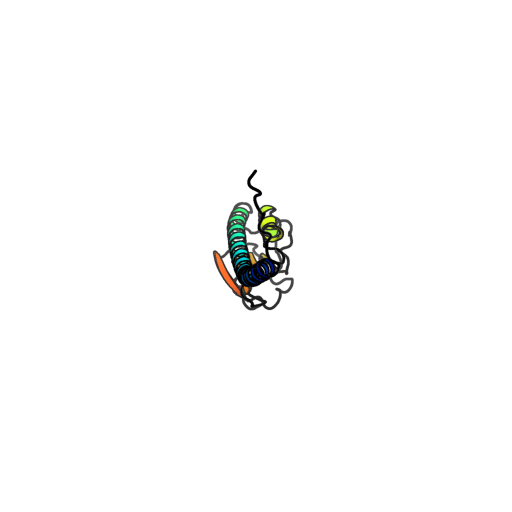.798 1.00 88.88 105 CYS A CA 1
ATOM 754 C C . CYS A 1 105 ? 11.141 3.260 -3.246 1.00 88.88 105 CYS A C 1
ATOM 756 O O . CYS A 1 105 ? 11.762 4.270 -2.941 1.00 88.88 105 CYS A O 1
ATOM 758 N N . GLY A 1 106 ? 11.646 2.294 -4.003 1.00 87.75 106 GLY A N 1
ATOM 759 C CA . GLY A 1 106 ? 12.982 2.327 -4.575 1.00 87.75 106 GLY A CA 1
ATOM 760 C C . GLY A 1 106 ? 12.989 1.802 -6.003 1.00 87.75 106 GLY A C 1
ATOM 761 O O . GLY A 1 106 ? 12.228 0.896 -6.341 1.00 87.75 106 GLY A O 1
ATOM 762 N N . VAL A 1 107 ? 13.871 2.370 -6.825 1.00 86.62 107 VAL A N 1
ATOM 763 C CA . VAL A 1 107 ? 14.161 1.924 -8.198 1.00 86.62 107 VAL A CA 1
ATOM 764 C C . VAL A 1 107 ? 15.668 1.763 -8.342 1.00 86.62 107 VAL A C 1
ATOM 766 O O . VAL A 1 107 ? 16.420 2.637 -7.904 1.00 86.62 107 VAL A O 1
ATOM 769 N N . THR A 1 108 ? 16.113 0.658 -8.945 1.00 84.44 108 THR A N 1
ATOM 770 C CA . THR A 1 108 ? 17.540 0.314 -9.046 1.00 84.44 108 THR A CA 1
ATOM 771 C C . THR A 1 108 ? 18.314 1.377 -9.801 1.00 84.44 108 THR A C 1
ATOM 773 O O . THR A 1 108 ? 17.943 1.737 -10.911 1.00 84.44 108 THR A O 1
ATOM 776 N N . ALA A 1 109 ? 19.430 1.838 -9.233 1.00 77.12 109 ALA A N 1
ATOM 777 C CA . ALA A 1 109 ? 20.201 2.944 -9.795 1.00 77.12 109 ALA A CA 1
ATOM 778 C C . ALA A 1 109 ? 21.088 2.602 -11.007 1.00 77.12 109 ALA A C 1
ATOM 780 O O . ALA A 1 109 ? 21.598 3.511 -11.657 1.00 77.12 109 ALA A O 1
ATOM 781 N N . THR A 1 110 ? 21.313 1.318 -11.292 1.00 78.69 110 THR A N 1
ATOM 782 C CA . THR A 1 110 ? 22.249 0.859 -12.331 1.00 78.69 110 THR A CA 1
ATOM 783 C C . THR A 1 110 ? 21.536 0.419 -13.605 1.00 78.69 110 THR A C 1
ATOM 785 O O . THR A 1 110 ? 21.832 0.910 -14.691 1.00 78.69 110 THR A O 1
ATOM 788 N N . THR A 1 111 ? 20.601 -0.517 -13.474 1.00 82.25 111 THR A N 1
ATOM 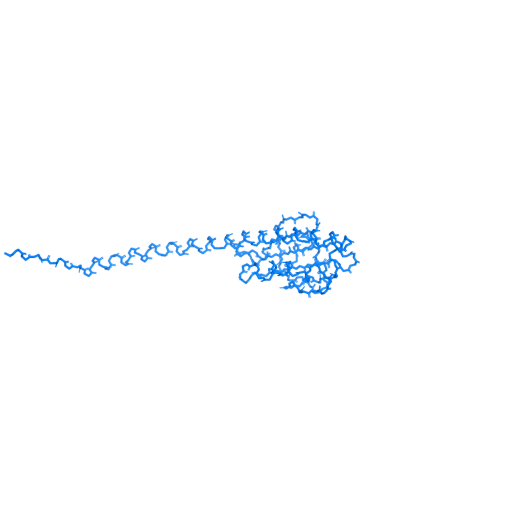789 C CA . THR A 1 111 ? 19.900 -1.173 -14.587 1.00 82.25 111 THR A CA 1
ATOM 790 C C . THR A 1 111 ? 18.475 -0.662 -14.775 1.00 82.25 111 THR A C 1
ATOM 792 O O . THR A 1 111 ? 17.915 -0.824 -15.857 1.00 82.25 111 THR A O 1
ATOM 795 N N . PHE A 1 112 ? 17.910 -0.008 -13.751 1.00 86.94 112 PHE A N 1
ATOM 796 C CA . PHE A 1 112 ? 16.551 0.547 -13.737 1.00 86.94 112 PHE A CA 1
ATOM 797 C C . PHE A 1 112 ? 15.440 -0.462 -14.048 1.00 86.94 112 PHE A C 1
ATOM 799 O O . PHE A 1 112 ? 14.341 -0.095 -14.446 1.00 86.94 112 PHE A O 1
ATOM 806 N N . ASP A 1 113 ? 15.718 -1.743 -13.887 1.00 88.94 113 ASP A N 1
ATOM 807 C CA . ASP A 1 113 ? 14.857 -2.869 -14.240 1.00 88.94 113 ASP A CA 1
ATOM 808 C C . ASP A 1 113 ? 14.156 -3.481 -13.026 1.00 88.94 113 ASP A C 1
ATOM 810 O O . ASP A 1 113 ? 13.325 -4.364 -13.193 1.00 88.94 113 ASP A O 1
ATOM 814 N N . ASN A 1 114 ? 14.452 -2.994 -11.819 1.00 90.56 114 ASN A N 1
ATOM 815 C CA . ASN A 1 114 ? 13.794 -3.433 -10.599 1.00 90.56 114 ASN A CA 1
ATOM 816 C C . ASN A 1 114 ? 13.238 -2.246 -9.813 1.00 90.56 114 ASN A C 1
ATOM 818 O O . ASN A 1 114 ? 13.862 -1.180 -9.724 1.00 90.56 114 ASN A O 1
ATOM 822 N N . TYR A 1 115 ? 12.076 -2.467 -9.207 1.00 91.44 115 TYR A N 1
ATOM 823 C CA . TYR A 1 115 ? 11.445 -1.549 -8.271 1.00 91.44 115 TYR A CA 1
ATOM 824 C C . TYR A 1 115 ? 10.817 -2.309 -7.104 1.00 91.44 115 TYR A C 1
ATOM 826 O O . TYR A 1 115 ? 10.377 -3.451 -7.258 1.00 91.44 115 TYR A O 1
ATOM 834 N N . ALA A 1 116 ? 10.693 -1.628 -5.968 1.00 92.25 116 ALA A N 1
ATOM 835 C CA . ALA A 1 116 ? 9.837 -2.048 -4.867 1.00 92.25 116 ALA A CA 1
ATOM 836 C C . ALA A 1 116 ? 9.105 -0.848 -4.268 1.00 92.25 116 ALA A C 1
ATOM 838 O O . ALA A 1 116 ? 9.634 0.263 -4.239 1.00 92.25 116 ALA A O 1
ATOM 839 N N . VAL A 1 117 ? 7.886 -1.081 -3.791 1.00 92.12 117 VAL A N 1
ATOM 840 C CA . VAL A 1 117 ? 7.054 -0.107 -3.083 1.00 92.12 117 VAL A CA 1
ATOM 841 C C . VAL A 1 117 ? 6.454 -0.782 -1.858 1.00 92.12 117 VAL A C 1
ATOM 843 O O . VAL A 1 117 ? 5.830 -1.834 -1.980 1.00 92.12 117 VAL A O 1
ATOM 846 N N . ALA A 1 118 ? 6.587 -0.160 -0.694 1.00 92.31 118 ALA A N 1
ATOM 847 C CA . ALA A 1 118 ? 6.019 -0.623 0.560 1.00 92.31 118 ALA A CA 1
ATOM 848 C C . ALA A 1 118 ? 5.189 0.478 1.223 1.00 92.31 118 ALA A C 1
ATOM 850 O O . ALA A 1 118 ? 5.602 1.630 1.263 1.00 92.31 118 ALA A O 1
ATOM 851 N N . ALA A 1 119 ? 4.027 0.137 1.770 1.00 92.50 119 ALA A N 1
ATOM 852 C CA . ALA A 1 119 ? 3.145 1.077 2.457 1.00 92.50 119 ALA A CA 1
ATOM 853 C C . ALA A 1 119 ? 2.721 0.526 3.820 1.00 92.50 119 ALA A C 1
ATOM 855 O O . ALA A 1 119 ? 2.459 -0.671 3.962 1.00 92.50 119 ALA A O 1
ATOM 856 N N . ARG A 1 120 ? 2.691 1.402 4.828 1.00 91.06 120 ARG A N 1
ATOM 857 C CA . ARG A 1 120 ? 2.467 1.020 6.225 1.00 91.06 120 ARG A CA 1
ATOM 858 C C . ARG A 1 120 ? 1.052 0.499 6.435 1.00 91.06 120 ARG A C 1
ATOM 860 O O . ARG A 1 120 ? 0.088 1.102 5.967 1.00 91.06 120 ARG A O 1
ATOM 867 N N . LEU A 1 121 ? 0.930 -0.580 7.197 1.00 90.50 121 LEU A N 1
ATOM 868 C CA . LEU A 1 121 ? -0.355 -1.082 7.665 1.00 90.50 121 LEU A CA 1
ATOM 869 C C . LEU A 1 121 ? -0.687 -0.459 9.020 1.00 90.50 121 LEU A C 1
ATOM 871 O O . LEU A 1 121 ? 0.150 -0.345 9.912 1.00 90.50 121 LEU A O 1
ATOM 875 N N . SER A 1 122 ? -1.923 0.005 9.149 1.00 80.25 122 SER A N 1
ATOM 876 C CA . SER A 1 122 ? -2.396 0.774 10.299 1.00 80.25 122 SER A CA 1
ATOM 877 C C . SER A 1 122 ? -3.034 -0.098 11.382 1.00 80.25 122 SER A C 1
ATOM 879 O O . SER A 1 122 ? -3.148 0.348 12.523 1.00 80.25 122 SER A O 1
ATOM 881 N N . SER A 1 123 ? -3.445 -1.330 11.052 1.00 70.62 123 SER A N 1
ATOM 882 C CA . SER A 1 123 ? -4.253 -2.168 11.948 1.00 70.62 123 SER A CA 1
ATOM 883 C C . SER A 1 123 ? -3.488 -3.233 12.737 1.00 70.62 123 SER A C 1
ATOM 885 O O . SER A 1 123 ? -4.053 -3.804 13.668 1.00 70.62 123 SER A O 1
ATOM 887 N N . THR A 1 124 ? -2.216 -3.501 12.425 1.00 63.22 124 THR A N 1
ATOM 888 C CA . THR A 1 124 ? -1.485 -4.630 13.031 1.00 63.22 124 THR A CA 1
ATOM 889 C C . THR A 1 124 ? -0.980 -4.362 14.449 1.00 63.22 124 THR A C 1
ATOM 891 O O . THR A 1 124 ? -0.579 -5.293 15.141 1.00 63.22 124 THR A O 1
ATOM 894 N N . GLY A 1 125 ? -0.995 -3.108 14.917 1.00 65.06 125 GLY A N 1
ATOM 895 C CA . GLY A 1 125 ? -0.481 -2.733 16.243 1.00 65.06 125 GLY A CA 1
ATOM 896 C C . GLY A 1 125 ? 1.047 -2.817 16.372 1.00 65.06 125 GLY A C 1
ATOM 897 O O . GLY A 1 125 ? 1.595 -2.463 17.414 1.00 65.06 125 GLY A O 1
ATOM 898 N N . VAL A 1 126 ? 1.737 -3.230 15.307 1.00 69.44 126 VAL A N 1
ATOM 899 C CA . VAL A 1 126 ? 3.195 -3.252 15.191 1.00 69.44 126 VAL A CA 1
ATOM 900 C C . VAL A 1 126 ? 3.621 -1.999 14.432 1.00 69.44 126 VAL A C 1
ATOM 902 O O . VAL A 1 126 ? 3.066 -1.671 13.385 1.00 69.44 126 VAL A O 1
ATOM 905 N N . ALA A 1 127 ? 4.602 -1.260 14.953 1.00 73.62 127 ALA A N 1
ATOM 906 C CA . ALA A 1 127 ? 5.009 0.022 14.369 1.00 73.62 127 ALA A CA 1
ATOM 907 C C . ALA A 1 127 ? 5.527 -0.099 12.919 1.00 73.62 127 ALA A C 1
ATOM 909 O O . ALA A 1 127 ? 5.407 0.860 12.153 1.00 73.62 127 ALA A O 1
ATOM 910 N N . ASN A 1 128 ? 6.014 -1.287 12.552 1.00 85.38 128 ASN A N 1
ATOM 911 C CA . ASN A 1 128 ? 6.910 -1.516 11.424 1.00 85.38 128 ASN A CA 1
ATOM 912 C C . ASN A 1 128 ? 6.359 -2.488 10.374 1.00 85.38 128 ASN A C 1
ATOM 914 O O . ASN A 1 128 ? 7.126 -2.941 9.534 1.00 85.38 128 ASN A O 1
ATOM 918 N N . ASP A 1 129 ? 5.069 -2.827 10.402 1.00 90.25 129 ASP A N 1
ATOM 919 C CA . ASP A 1 129 ? 4.493 -3.704 9.380 1.00 90.25 129 ASP A CA 1
ATOM 920 C C . ASP A 1 129 ? 4.104 -2.909 8.134 1.00 90.25 129 ASP A C 1
ATOM 922 O O . ASP A 1 129 ? 3.305 -1.966 8.181 1.00 90.25 129 ASP A O 1
ATOM 926 N N . TYR A 1 130 ? 4.635 -3.336 6.995 1.00 92.00 130 TYR A N 1
ATOM 927 C CA . TYR A 1 130 ? 4.331 -2.771 5.691 1.00 92.00 130 TYR A CA 1
ATOM 928 C C . TYR A 1 130 ? 3.837 -3.866 4.756 1.00 92.00 130 TYR A C 1
ATOM 930 O O . TYR A 1 130 ? 4.274 -5.016 4.803 1.00 92.00 130 TYR A O 1
ATOM 938 N N . TRP A 1 131 ? 2.926 -3.499 3.863 1.00 94.31 131 TRP A N 1
ATOM 939 C CA . TRP A 1 131 ? 2.637 -4.302 2.687 1.00 94.31 131 TRP A CA 1
ATOM 940 C C . TRP A 1 131 ? 3.565 -3.861 1.568 1.00 94.31 131 TRP A C 1
ATOM 942 O O . TRP A 1 131 ? 3.605 -2.674 1.257 1.00 94.31 131 TRP A O 1
ATOM 952 N N . CYS A 1 132 ? 4.296 -4.796 0.972 1.00 94.06 132 CYS A N 1
ATOM 953 C CA . CYS A 1 132 ? 5.226 -4.513 -0.108 1.00 94.06 132 CYS A CA 1
ATOM 954 C C . CYS A 1 132 ? 4.820 -5.208 -1.408 1.00 94.06 132 CYS A C 1
ATOM 956 O O . CYS A 1 132 ? 4.364 -6.357 -1.396 1.00 94.06 132 CYS A O 1
ATOM 958 N N . VAL A 1 133 ? 5.024 -4.498 -2.520 1.00 95.25 133 VAL A N 1
ATOM 959 C CA . VAL A 1 133 ? 4.974 -5.011 -3.889 1.00 95.25 133 VAL A CA 1
ATOM 960 C C . VAL A 1 133 ? 6.272 -4.698 -4.630 1.00 95.25 133 VAL A C 1
ATOM 962 O O . VAL A 1 133 ? 6.804 -3.597 -4.503 1.00 95.25 133 VAL A O 1
ATOM 965 N N . ASP A 1 134 ? 6.765 -5.632 -5.439 1.00 94.12 134 ASP A N 1
ATOM 966 C CA . ASP A 1 134 ? 7.951 -5.410 -6.273 1.00 94.12 134 ASP A CA 1
ATOM 967 C C . ASP A 1 134 ? 7.792 -5.906 -7.718 1.00 94.12 134 ASP A C 1
ATOM 969 O O . ASP A 1 134 ? 6.808 -6.567 -8.069 1.00 94.12 134 ASP A O 1
ATOM 973 N N . SER A 1 135 ? 8.794 -5.561 -8.531 1.00 92.38 135 SER A N 1
ATOM 974 C CA . SER A 1 135 ? 8.987 -5.973 -9.933 1.00 92.38 135 SER A CA 1
ATOM 975 C C . SER A 1 135 ? 9.147 -7.480 -10.157 1.00 92.38 135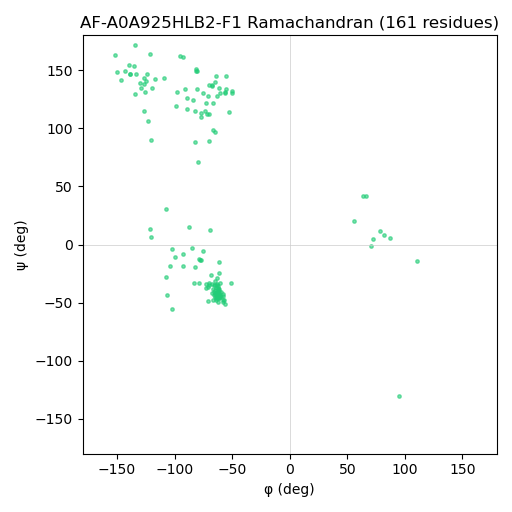 SER A C 1
ATOM 977 O O . SER A 1 135 ? 9.004 -7.947 -11.281 1.00 92.38 135 SER A O 1
ATOM 979 N N . THR A 1 136 ? 9.413 -8.267 -9.109 1.00 91.56 136 THR A N 1
ATOM 980 C CA . THR A 1 136 ? 9.479 -9.736 -9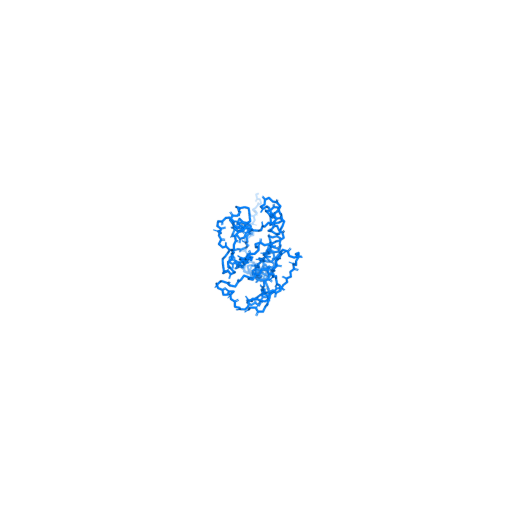.214 1.00 91.56 136 THR A CA 1
ATOM 981 C C . THR A 1 136 ? 8.098 -10.384 -9.085 1.00 91.56 136 THR A C 1
ATOM 983 O O . THR A 1 136 ? 7.959 -11.601 -9.193 1.00 91.56 136 THR A O 1
ATOM 986 N N . GLY A 1 137 ? 7.060 -9.573 -8.841 1.00 91.88 137 GLY A N 1
ATOM 987 C CA . GLY A 1 137 ? 5.698 -10.028 -8.593 1.00 91.88 137 GLY A CA 1
ATOM 988 C C . GLY A 1 137 ? 5.416 -10.357 -7.125 1.00 91.88 137 GLY A C 1
ATOM 989 O O . GLY A 1 137 ? 4.311 -10.811 -6.810 1.00 91.88 137 GLY A O 1
ATOM 990 N N . ALA A 1 138 ? 6.353 -10.107 -6.203 1.00 93.19 138 ALA A N 1
ATOM 991 C CA . ALA A 1 138 ? 6.158 -10.415 -4.791 1.00 93.19 138 ALA A CA 1
ATOM 992 C C . ALA A 1 138 ? 5.140 -9.460 -4.162 1.00 93.19 138 ALA A C 1
ATOM 994 O O . ALA A 1 138 ? 5.284 -8.247 -4.264 1.00 93.19 138 ALA A O 1
ATOM 995 N N . SER A 1 139 ? 4.121 -10.003 -3.494 1.00 94.94 139 SER A N 1
ATOM 996 C CA . SER A 1 139 ? 3.185 -9.258 -2.642 1.00 94.94 139 SER A CA 1
ATOM 997 C C . SER A 1 139 ? 3.220 -9.860 -1.248 1.00 94.94 139 SER A C 1
ATOM 999 O O . SER A 1 139 ? 2.719 -10.971 -1.057 1.00 94.94 139 SER A O 1
ATOM 1001 N N . ARG A 1 140 ? 3.831 -9.177 -0.280 1.00 93.38 140 ARG A N 1
ATOM 1002 C CA . ARG A 1 140 ? 3.993 -9.740 1.067 1.00 93.38 140 ARG A CA 1
ATOM 1003 C C . ARG A 1 140 ? 4.054 -8.683 2.157 1.00 93.38 140 ARG A C 1
ATOM 1005 O O . ARG A 1 140 ? 4.307 -7.511 1.893 1.00 93.38 140 ARG A O 1
ATOM 1012 N N . LEU A 1 141 ? 3.852 -9.144 3.387 1.00 92.06 141 LEU A N 1
ATOM 1013 C CA . LEU A 1 141 ? 4.192 -8.379 4.579 1.00 92.06 141 LEU A CA 1
ATOM 1014 C C . LEU A 1 141 ? 5.713 -8.306 4.712 1.00 92.06 141 LEU A C 1
ATOM 1016 O O . LEU A 1 141 ? 6.401 -9.306 4.496 1.00 92.06 141 LEU A O 1
ATOM 1020 N N . VAL A 1 142 ? 6.209 -7.124 5.052 1.00 91.38 142 VAL A N 1
ATOM 1021 C CA . VAL A 1 142 ? 7.615 -6.862 5.365 1.00 91.38 142 VAL A CA 1
ATOM 1022 C C . VAL A 1 142 ? 7.686 -6.036 6.641 1.00 91.38 142 VAL A C 1
ATOM 1024 O O . VAL A 1 142 ? 6.797 -5.220 6.904 1.00 91.38 142 VAL A O 1
ATOM 1027 N N . ASN A 1 143 ? 8.732 -6.252 7.427 1.00 89.56 143 ASN A N 1
ATOM 1028 C CA . ASN A 1 143 ? 9.024 -5.450 8.602 1.00 89.56 143 ASN A CA 1
ATOM 1029 C C . ASN A 1 143 ? 10.092 -4.408 8.249 1.00 89.56 143 ASN A C 1
ATOM 1031 O O . ASN A 1 143 ? 11.187 -4.784 7.838 1.00 89.56 143 ASN A O 1
ATOM 1035 N N . ILE A 1 144 ? 9.755 -3.123 8.383 1.00 86.94 144 ILE A N 1
ATOM 1036 C CA . ILE A 1 144 ? 10.659 -1.987 8.140 1.00 86.94 144 ILE A CA 1
ATOM 1037 C C . ILE A 1 144 ? 10.768 -1.185 9.443 1.00 86.94 144 ILE A C 1
ATOM 1039 O O . ILE A 1 144 ? 9.955 -0.299 9.720 1.00 86.94 144 ILE A O 1
ATOM 1043 N N . ALA A 1 145 ? 11.734 -1.555 10.274 1.00 75.44 145 ALA A N 1
ATOM 1044 C CA . ALA A 1 145 ? 12.093 -0.969 11.556 1.00 75.44 145 ALA A CA 1
ATOM 1045 C C . ALA A 1 145 ? 12.921 0.313 11.444 1.00 75.44 145 ALA A C 1
ATOM 1047 O O . ALA A 1 145 ? 12.758 1.214 12.271 1.00 75.44 145 ALA A O 1
ATOM 1048 N N . VAL A 1 146 ? 13.768 0.429 10.425 1.00 71.69 146 VAL A N 1
ATOM 1049 C CA . VAL A 1 146 ? 14.515 1.646 10.109 1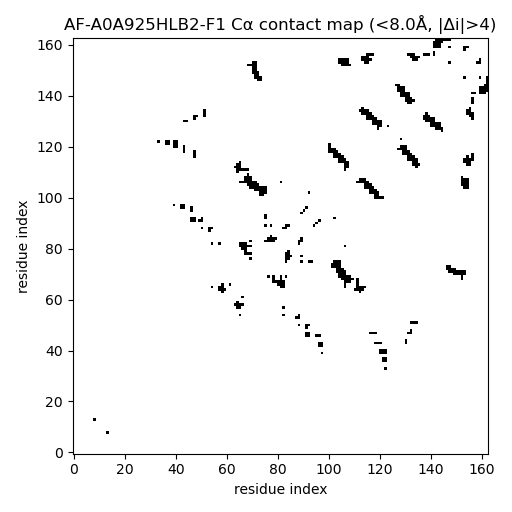.00 71.69 146 VAL A CA 1
ATOM 1050 C C . VAL A 1 146 ? 14.133 2.118 8.714 1.00 71.69 146 VAL A C 1
ATOM 1052 O O . VAL A 1 146 ? 14.061 1.347 7.760 1.00 71.69 146 VAL A O 1
ATOM 1055 N N . ALA A 1 147 ? 13.888 3.423 8.574 1.00 67.44 147 ALA A N 1
ATOM 1056 C CA . ALA A 1 147 ? 13.688 4.005 7.255 1.00 67.44 147 ALA A CA 1
ATOM 1057 C C . ALA A 1 147 ? 14.922 3.697 6.379 1.00 67.44 147 ALA A C 1
ATOM 1059 O O . ALA A 1 147 ? 16.043 3.940 6.836 1.00 67.44 147 ALA A O 1
ATOM 1060 N N . PRO A 1 148 ? 14.750 3.188 5.145 1.00 67.31 148 PRO A N 1
ATOM 1061 C CA . PRO A 1 148 ? 15.869 2.918 4.260 1.00 67.31 148 PRO A CA 1
ATOM 1062 C C . PRO A 1 148 ? 16.786 4.137 4.158 1.00 67.31 148 PRO A C 1
ATOM 1064 O O . PRO A 1 148 ? 16.336 5.274 3.986 1.00 67.31 148 PRO A O 1
ATOM 1067 N N . ALA A 1 149 ? 18.091 3.901 4.308 1.00 59.81 149 ALA A N 1
ATOM 1068 C CA . ALA A 1 149 ? 19.082 4.957 4.196 1.00 59.81 149 ALA A CA 1
ATOM 1069 C C . ALA A 1 149 ? 19.029 5.554 2.784 1.00 59.81 149 ALA A C 1
ATOM 1071 O O . ALA A 1 149 ? 19.009 4.817 1.789 1.00 59.81 149 ALA A O 1
ATOM 1072 N N . SER A 1 150 ? 19.053 6.885 2.690 1.00 53.94 150 SER A N 1
ATOM 1073 C CA . SER A 1 150 ? 19.120 7.607 1.419 1.00 53.94 150 SER A CA 1
ATOM 1074 C C . SER A 1 150 ? 20.302 7.097 0.586 1.00 53.94 150 SER A C 1
ATOM 1076 O O . SER A 1 150 ? 21.452 7.262 0.986 1.00 53.94 150 SER A O 1
ATOM 1078 N N . GLY A 1 151 ? 20.015 6.458 -0.553 1.00 54.56 151 GLY A N 1
ATOM 1079 C CA . GLY A 1 151 ? 21.015 5.864 -1.452 1.00 54.56 151 GLY A CA 1
ATOM 1080 C C . GLY A 1 151 ? 21.018 4.332 -1.499 1.00 54.56 151 GLY A C 1
ATOM 1081 O O . GLY A 1 151 ? 21.560 3.762 -2.444 1.00 54.56 151 GLY A O 1
ATOM 1082 N N . SER A 1 152 ? 20.359 3.649 -0.556 1.00 58.81 152 SER A N 1
ATOM 1083 C CA . SER A 1 152 ? 20.093 2.211 -0.674 1.00 58.81 152 SER A CA 1
ATOM 1084 C C . SER A 1 152 ? 18.928 1.984 -1.648 1.00 58.81 152 SER A C 1
ATOM 1086 O O . SER A 1 152 ? 17.798 2.416 -1.419 1.00 58.81 152 SER A O 1
ATOM 1088 N N . SER A 1 153 ? 19.205 1.362 -2.797 1.00 63.38 153 SER A N 1
ATOM 1089 C CA . SER A 1 153 ? 18.171 0.985 -3.772 1.00 63.38 153 SER A CA 1
ATOM 1090 C C . SER A 1 153 ? 17.492 -0.305 -3.308 1.00 63.38 153 SER A C 1
ATOM 1092 O O . SER A 1 153 ? 17.719 -1.375 -3.872 1.00 63.38 153 SER A O 1
ATOM 1094 N N . GLN A 1 154 ? 16.692 -0.208 -2.244 1.00 81.00 154 GLN A N 1
ATOM 1095 C CA . GLN A 1 154 ? 15.819 -1.293 -1.803 1.00 81.00 154 GLN A CA 1
ATOM 1096 C C . GLN A 1 154 ? 14.763 -1.540 -2.880 1.00 81.00 154 GLN A C 1
ATOM 1098 O O . GLN A 1 154 ? 13.791 -0.803 -2.997 1.00 81.00 154 GLN A O 1
ATOM 1103 N N . THR A 1 155 ? 15.016 -2.524 -3.734 1.00 83.69 155 THR A N 1
ATOM 1104 C CA . THR A 1 155 ? 14.317 -2.706 -5.022 1.00 83.69 155 THR A CA 1
ATOM 1105 C C . THR A 1 155 ? 13.605 -4.041 -5.124 1.00 83.69 155 THR A C 1
ATOM 1107 O O . THR A 1 155 ? 13.030 -4.367 -6.155 1.00 83.69 155 THR A O 1
ATOM 1110 N N . THR A 1 156 ? 13.593 -4.789 -4.023 1.00 89.38 156 THR A N 1
ATOM 1111 C CA . THR A 1 156 ? 12.756 -5.969 -3.834 1.00 89.38 156 THR A CA 1
ATOM 1112 C C . THR A 1 156 ? 12.135 -5.917 -2.448 1.00 89.38 156 THR A C 1
ATOM 1114 O O . THR A 1 156 ? 12.712 -5.351 -1.514 1.00 89.38 156 THR A O 1
ATOM 1117 N N . CYS A 1 157 ? 10.981 -6.555 -2.284 1.00 90.44 157 CYS A N 1
ATOM 1118 C CA . CYS A 1 157 ? 10.355 -6.685 -0.975 1.00 90.44 157 CYS A CA 1
ATOM 1119 C C . CYS A 1 157 ? 11.212 -7.494 -0.007 1.00 90.44 157 CYS A C 1
ATOM 1121 O O . CYS A 1 157 ? 11.167 -7.262 1.193 1.00 90.44 157 CYS A O 1
ATOM 1123 N N . ALA A 1 158 ? 12.020 -8.424 -0.522 1.00 88.31 158 ALA A N 1
ATOM 1124 C CA . ALA A 1 158 ? 12.980 -9.152 0.293 1.00 88.31 158 ALA A CA 1
ATOM 1125 C C . ALA A 1 158 ? 14.072 -8.246 0.858 1.00 88.31 158 ALA A C 1
ATOM 1127 O O . ALA A 1 158 ? 14.452 -8.422 2.006 1.00 88.31 158 ALA A O 1
ATOM 1128 N N . ALA A 1 159 ? 14.554 -7.289 0.066 1.00 83.56 159 ALA A N 1
ATOM 1129 C CA . ALA A 1 159 ? 15.587 -6.368 0.508 1.00 83.56 159 ALA A CA 1
ATOM 1130 C C . ALA A 1 159 ? 15.031 -5.335 1.508 1.00 83.56 159 ALA A C 1
ATOM 1132 O O . ALA A 1 159 ? 15.722 -4.971 2.454 1.00 83.56 159 ALA A O 1
ATOM 1133 N N . MET A 1 160 ? 13.770 -4.913 1.339 1.00 81.88 160 MET A N 1
ATOM 1134 C CA . MET A 1 160 ? 13.080 -4.020 2.281 1.00 81.88 160 MET A CA 1
ATOM 1135 C C . MET A 1 160 ? 12.782 -4.661 3.643 1.00 81.88 160 MET A C 1
ATOM 1137 O O . MET A 1 160 ? 12.642 -3.937 4.621 1.00 81.88 160 MET A O 1
ATOM 1141 N N . ASP A 1 161 ? 12.656 -5.984 3.707 1.00 80.94 161 ASP A N 1
ATOM 1142 C CA . ASP A 1 161 ? 12.368 -6.713 4.942 1.00 80.94 161 ASP A CA 1
ATOM 1143 C C . ASP A 1 161 ? 13.621 -6.775 5.830 1.00 80.94 161 ASP A C 1
ATOM 1145 O O . ASP A 1 161 ? 14.679 -7.184 5.356 1.00 80.94 161 ASP A O 1
ATOM 1149 N N . LEU A 1 162 ? 13.495 -6.419 7.114 1.00 69.69 162 LEU A N 1
ATOM 1150 C CA . LEU A 1 162 ? 14.575 -6.352 8.121 1.00 69.69 162 LEU A CA 1
ATOM 1151 C C . LEU A 1 162 ? 15.496 -5.121 8.058 1.00 69.69 162 LEU A C 1
ATOM 1153 O O . LEU A 1 162 ? 16.522 -5.103 8.745 1.00 69.69 162 LEU A O 1
ATOM 1157 N N . LEU A 1 163 ? 15.141 -4.089 7.288 1.00 63.31 163 LEU A N 1
ATOM 1158 C CA . LEU A 1 163 ? 15.575 -2.732 7.644 1.00 63.31 163 LEU A CA 1
ATOM 1159 C C . LEU A 1 163 ? 14.961 -2.336 8.971 1.00 63.31 163 LEU A C 1
ATOM 1161 O O . LEU A 1 163 ? 15.610 -1.608 9.745 1.00 63.31 163 LEU A O 1
#

pLDDT: mean 85.98, std 10.05, range [53.94, 96.38]

Nearest PDB structures (foldseek):
  5v23-assembly1_A  TM=5.498E-01  e=3.562E-01  Neisseria meningitidis
  6lyv-assembly4_H  TM=2.866E-01  e=3.101E+00  Staphylococcus aureus

Mean predicted aligned error: 7.63 Å

Solvent-accessible surface area (backbone atoms only — not comparable to full-atom values): 8695 Å² total; per-residue (Å²): 134,86,82,81,78,80,81,75,85,53,72,65,64,53,52,54,49,55,52,52,51,51,56,54,51,53,57,52,55,60,55,48,54,58,51,50,27,52,51,44,37,52,46,45,55,51,36,48,55,49,40,50,58,51,47,56,54,46,17,69,76,51,78,68,19,46,44,38,57,32,49,13,29,82,51,65,63,68,40,80,69,16,54,44,44,36,68,68,46,37,40,42,66,68,68,64,39,57,90,90,57,49,32,36,28,10,21,24,74,85,77,14,65,35,27,16,39,32,36,48,42,75,59,78,85,47,97,29,43,23,47,24,33,26,68,87,71,51,75,45,81,29,42,43,78,36,80,55,54,84,70,45,49,38,24,35,46,73,62,43,34,78,58

Foldseek 3Di:
DDDDDDDDDDPVNVVVVVVVVVVVVVVVVVVVVLVVLVVLQVQQLVLQVVLLVLQVVCCVVLVNAQFAWDFFFQALDLDPRGVSVPPSNVCSRPVSHDPPKTKTKTADHPGRNFIKIWIDRRNPPDPFWIFMQMNVGDTDIAGQPDRGDGPPRQRDSVSNHPD

Sequence (163 aa):
MQKIYKKGFTLIELLVVIAIIGILAGIVLASLSTARGGANDAKVKEQLSSVRTQAEIFYGNNGNRYGSAVPATAVCPATAGSLTADATIQNLLVTGMPSGTTVYCGVTATTFDNYAVAARLSSTGVANDYWCVDSTGASRLVNIAVAPASGSSQTTCAAMDLL

Radius of gyration: 24.67 Å; Cα contacts (8 Å, |Δi|>4): 301; chains: 1; bounding box: 89×28×58 Å

Secondary structure (DSSP, 8-state):
------PPPPHHHHHHHHHHHHHHHHHHHHHHHHHHHHHHHHHHHHHHHHHHHHHHHHHHHTTSS--S-EEEESS----TTSGGG-HHHHIIIIISSPTT--EEEEE-TTT---EEEEEE-SSSS-TTEEEEEETT--EEEEE--SPPPTT----SHHHHTT-